Protein AF-A0A9X2S3R5-F1 (afdb_monomer)

Foldseek 3Di:
DLVVVLVVLLVVQQVVQVVVVDVPSSVPPPVVVSVVVSLVVVCVPDDDDPVVSVVVVVVVCPDPVNVVLVVLLVCLQVVLVVCVVVCVLLVVLVVCVVVDPPVCVLVVLVVVLVVCCVVVVDLSSSCSNSVSSVVSSCVNNVPDPDPSVVVSVVVSVVD

pLDDT: mean 71.12, std 12.24, range [31.97, 88.25]

Mean predicted aligned error: 11.75 Å

Sequence (159 aa):
MSFLIFVLVYLISGIILQTKGIEMAFYQFPAPIAASIGIVFAFILTKGSLDEKFNVFIKGCGDDNIIIMCIIYLLTRVFSAVSSAMGGVESTVKLGLTLIPVKFITAGIFIMAAFISVSTGTSVGTIVAIGSIAVQLVEKAGLNLSFSLLRSFRGLSVL

Radius of gyration: 20.24 Å; Cα contacts (8 Å, |Δi|>4): 80; chains: 1; bounding box: 44×41×52 Å

Structure (mmCIF, N/CA/C/O backbone):
data_AF-A0A9X2S3R5-F1
#
_entry.id   AF-A0A9X2S3R5-F1
#
loop_
_atom_site.group_PDB
_atom_site.id
_atom_site.type_symbol
_atom_site.label_atom_id
_atom_site.label_alt_id
_atom_site.label_comp_id
_atom_site.label_asym_id
_atom_site.label_entity_id
_atom_site.label_seq_id
_atom_site.pdbx_PDB_ins_code
_atom_site.Cartn_x
_atom_site.Cartn_y
_atom_site.Cartn_z
_atom_site.occupancy
_atom_site.B_iso_or_equiv
_atom_site.auth_seq_id
_atom_site.auth_comp_id
_atom_site.auth_asym_id
_atom_site.auth_atom_id
_atom_site.pdbx_PDB_model_num
ATOM 1 N N . MET A 1 1 ? -7.630 -2.030 26.022 1.00 54.09 1 MET A N 1
ATOM 2 C CA . MET A 1 1 ? -8.372 -3.306 25.891 1.00 54.09 1 MET A CA 1
ATOM 3 C C . MET A 1 1 ? -8.369 -3.816 24.449 1.00 54.09 1 MET A C 1
ATOM 5 O O . MET A 1 1 ? -7.910 -4.922 24.228 1.00 54.09 1 MET A O 1
ATOM 9 N N . SER A 1 2 ? -8.791 -3.019 23.461 1.00 54.88 2 SER A N 1
ATOM 10 C CA . SER A 1 2 ? -9.006 -3.444 22.060 1.00 54.88 2 SER A CA 1
ATOM 11 C C . SER A 1 2 ? -7.775 -4.033 21.352 1.00 54.88 2 SER A C 1
ATOM 13 O O . SER A 1 2 ? -7.908 -5.008 20.620 1.00 54.88 2 SER A O 1
ATOM 15 N N . PHE A 1 3 ? -6.570 -3.517 21.630 1.00 61.28 3 PHE A N 1
ATOM 16 C CA . PHE A 1 3 ? -5.313 -4.080 21.110 1.00 61.28 3 PHE A CA 1
ATOM 17 C C . PHE A 1 3 ? -5.063 -5.516 21.598 1.00 61.28 3 PHE A C 1
ATOM 19 O O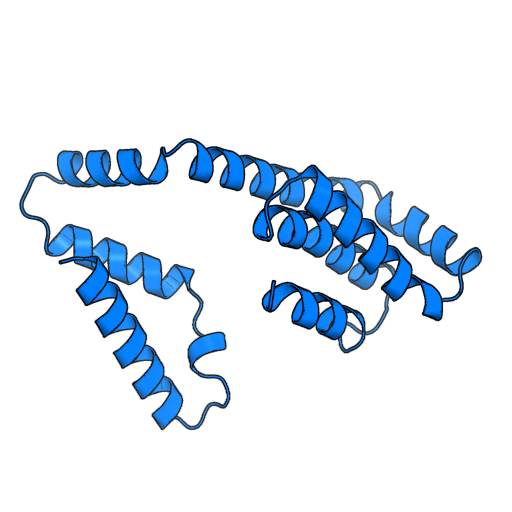 . PHE A 1 3 ? -4.602 -6.364 20.847 1.00 61.28 3 PHE A O 1
ATOM 26 N N . LEU A 1 4 ? -5.439 -5.816 22.842 1.00 66.75 4 LEU A N 1
ATOM 27 C CA . LEU A 1 4 ? -5.271 -7.137 23.445 1.00 66.75 4 LEU A CA 1
ATOM 28 C C . LEU A 1 4 ? -6.234 -8.155 22.814 1.00 66.75 4 LEU A C 1
ATOM 30 O O . LEU A 1 4 ? -5.827 -9.279 22.549 1.0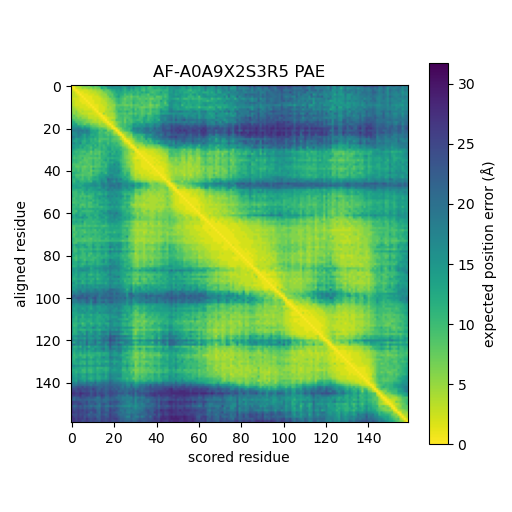0 66.75 4 LEU A O 1
ATOM 34 N N . ILE A 1 5 ? -7.469 -7.739 22.490 1.00 65.06 5 ILE A N 1
ATOM 35 C CA . ILE A 1 5 ? -8.429 -8.555 21.725 1.00 65.06 5 ILE A CA 1
ATOM 36 C C . ILE A 1 5 ? -7.912 -8.804 20.302 1.00 65.06 5 ILE A C 1
ATOM 38 O O . ILE A 1 5 ? -7.982 -9.934 19.830 1.00 65.06 5 ILE A O 1
ATOM 42 N N . PHE A 1 6 ? -7.365 -7.783 19.633 1.00 66.25 6 PHE A N 1
ATOM 43 C CA . PHE A 1 6 ? -6.757 -7.945 18.310 1.00 66.25 6 PHE A CA 1
ATOM 44 C C . PHE A 1 6 ? -5.624 -8.977 18.339 1.00 66.25 6 PHE A C 1
ATOM 46 O O . PHE A 1 6 ? -5.632 -9.913 17.543 1.00 66.25 6 PHE A O 1
ATOM 53 N N . VAL A 1 7 ? -4.703 -8.862 19.301 1.00 70.00 7 VAL A N 1
ATOM 54 C CA . VAL A 1 7 ? -3.594 -9.811 19.471 1.00 70.00 7 VAL A CA 1
ATOM 55 C C . VAL A 1 7 ? -4.111 -11.219 19.775 1.00 70.00 7 VAL A C 1
ATOM 57 O O . VAL A 1 7 ? -3.641 -12.169 19.161 1.00 70.00 7 VAL A O 1
ATOM 60 N N . LEU A 1 8 ? -5.104 -11.374 20.657 1.00 71.50 8 LEU A N 1
ATOM 61 C CA . LEU A 1 8 ? -5.679 -12.682 20.997 1.00 71.50 8 LEU A CA 1
ATOM 62 C C . LEU A 1 8 ? -6.373 -13.341 19.802 1.00 71.50 8 LEU A C 1
ATOM 64 O O . LEU A 1 8 ? -6.121 -14.508 19.529 1.00 71.50 8 LEU A O 1
ATOM 68 N N . VAL A 1 9 ? -7.204 -12.606 19.062 1.00 69.62 9 VAL A N 1
ATOM 69 C CA . VAL A 1 9 ? -7.887 -13.126 17.865 1.00 69.62 9 VAL A CA 1
ATOM 70 C C . VAL A 1 9 ? -6.876 -13.475 16.774 1.00 69.62 9 VAL A C 1
ATOM 72 O O . VAL A 1 9 ? -6.987 -14.532 16.158 1.00 69.62 9 VAL A O 1
ATOM 75 N N . TYR A 1 10 ? -5.863 -12.632 16.565 1.00 68.88 10 TYR A N 1
ATOM 76 C CA . TYR A 1 10 ? -4.803 -12.879 15.590 1.00 68.88 10 TYR A CA 1
ATOM 77 C C . TYR A 1 10 ? -3.974 -14.122 15.949 1.00 68.88 10 TYR A C 1
ATOM 79 O O . TYR A 1 10 ? -3.723 -14.972 15.097 1.00 68.88 10 TYR A O 1
ATOM 87 N N . LEU A 1 11 ? -3.609 -14.269 17.224 1.00 71.88 11 LEU A N 1
ATOM 88 C CA . LEU A 1 11 ? -2.803 -15.379 17.730 1.00 71.88 11 LEU A CA 1
ATOM 89 C C . LEU A 1 11 ? -3.600 -16.693 17.745 1.00 71.88 11 LEU A C 1
ATOM 91 O O . LEU A 1 11 ? -3.088 -17.714 17.296 1.00 71.88 11 LEU A O 1
ATOM 95 N N . ILE A 1 12 ? -4.872 -16.667 18.160 1.00 72.69 12 ILE A N 1
ATOM 96 C CA . ILE A 1 12 ? -5.769 -17.833 18.100 1.00 72.69 12 ILE A CA 1
ATOM 97 C C . ILE A 1 12 ? -6.006 -18.260 16.644 1.00 72.69 12 ILE A C 1
ATOM 99 O O . ILE A 1 12 ? -5.901 -19.445 16.336 1.00 72.69 12 ILE A O 1
ATOM 103 N N . SER A 1 13 ? -6.280 -17.313 15.739 1.00 66.50 13 SER A N 1
ATOM 104 C CA . SER A 1 13 ? -6.472 -17.599 14.310 1.00 66.50 13 SER A CA 1
ATOM 105 C C . SER A 1 13 ? -5.223 -18.243 13.696 1.00 66.50 13 SER A C 1
ATOM 107 O O . SER A 1 13 ? -5.315 -19.275 13.031 1.00 66.50 13 SER A O 1
ATOM 109 N N . GLY A 1 14 ? -4.036 -17.705 13.995 1.00 64.38 14 GLY A N 1
ATOM 110 C CA . GLY A 1 14 ? -2.776 -18.259 13.507 1.00 64.38 14 GLY A CA 1
ATOM 111 C C . GLY A 1 14 ? -2.440 -19.641 14.075 1.00 64.38 14 GLY A C 1
ATOM 112 O O . GLY A 1 14 ? -1.999 -20.504 13.318 1.00 64.38 14 GLY A O 1
ATOM 113 N N . ILE A 1 15 ? -2.730 -19.904 15.357 1.00 70.12 15 ILE A N 1
ATOM 114 C CA . ILE A 1 15 ? -2.584 -21.247 15.945 1.00 70.12 15 ILE A CA 1
ATOM 115 C C . ILE A 1 15 ? -3.526 -22.242 15.254 1.00 70.12 15 ILE A C 1
ATOM 117 O O . ILE A 1 15 ? -3.087 -23.323 14.877 1.00 70.12 15 ILE A O 1
ATOM 121 N N . ILE A 1 16 ? -4.793 -21.885 15.016 1.00 65.75 16 ILE A N 1
ATOM 122 C CA . ILE A 1 16 ? -5.766 -22.774 14.355 1.00 65.75 16 ILE A CA 1
ATOM 123 C C . ILE A 1 16 ? -5.341 -23.110 12.916 1.00 65.75 16 ILE A C 1
ATOM 125 O O . ILE A 1 16 ? -5.465 -24.263 12.496 1.00 65.75 16 ILE A O 1
ATOM 129 N N . LEU A 1 17 ? -4.828 -22.134 12.156 1.00 61.16 17 LEU A N 1
ATOM 130 C CA . LEU A 1 17 ? -4.320 -22.376 10.800 1.00 61.16 17 LEU A CA 1
ATOM 131 C C . LEU A 1 17 ? -3.024 -23.205 10.804 1.00 61.16 17 LEU A C 1
ATOM 133 O O . LEU A 1 17 ? -2.823 -24.009 9.893 1.00 61.16 17 LEU A O 1
ATOM 137 N N . GLN A 1 18 ? -2.181 -23.066 11.831 1.00 61.16 18 GLN A N 1
ATOM 138 C CA . GLN A 1 18 ? -0.967 -23.869 11.984 1.00 61.16 18 GLN A CA 1
ATOM 139 C C . GLN A 1 18 ? -1.282 -25.335 12.320 1.00 61.16 18 GLN A C 1
ATOM 141 O O . GLN A 1 18 ? -0.658 -26.238 11.763 1.00 61.16 18 GLN A O 1
ATOM 146 N N . THR A 1 19 ? -2.313 -25.597 13.129 1.00 61.47 19 THR A N 1
ATOM 147 C CA . THR A 1 19 ? -2.789 -26.962 13.431 1.00 61.47 19 THR A CA 1
ATOM 148 C C . THR A 1 19 ? -3.410 -27.658 12.211 1.00 61.47 19 THR A C 1
ATOM 150 O O . THR A 1 19 ? -3.456 -28.884 12.160 1.00 61.47 19 THR A O 1
ATOM 153 N N . LYS A 1 20 ? -3.846 -26.904 11.191 1.00 57.78 20 LYS A N 1
ATOM 154 C CA . LYS A 1 20 ? -4.327 -27.446 9.905 1.00 57.78 20 LYS A CA 1
ATOM 155 C C . LYS A 1 20 ? -3.209 -27.799 8.908 1.00 57.78 20 LYS A C 1
ATOM 157 O O . LYS A 1 20 ? -3.516 -28.186 7.785 1.00 57.78 20 LYS A O 1
ATOM 162 N N . GLY A 1 21 ? -1.937 -27.707 9.308 1.00 53.03 21 GLY A N 1
ATOM 163 C CA . GLY A 1 21 ? -0.801 -28.193 8.516 1.00 53.03 21 GLY A CA 1
ATOM 164 C C . GLY A 1 21 ? -0.385 -27.284 7.355 1.00 53.03 21 GLY A C 1
ATOM 165 O O . GLY A 1 21 ? 0.263 -27.747 6.422 1.00 53.03 21 GLY A O 1
ATOM 166 N N . ILE A 1 22 ? -0.755 -26.001 7.389 1.00 49.12 22 ILE A N 1
ATOM 167 C CA . ILE A 1 22 ? -0.414 -25.035 6.338 1.00 49.12 22 ILE A CA 1
ATOM 168 C C . ILE A 1 22 ? 0.919 -24.361 6.700 1.00 49.12 22 ILE A C 1
ATOM 170 O O . ILE A 1 22 ? 0.993 -23.606 7.674 1.00 49.12 22 ILE A O 1
ATOM 174 N N . GLU A 1 23 ? 1.977 -24.603 5.921 1.00 43.16 23 GLU A N 1
ATOM 175 C CA . GLU A 1 23 ? 3.226 -23.841 6.045 1.00 43.16 23 GLU A CA 1
ATOM 176 C C . GLU A 1 23 ? 2.955 -22.348 5.753 1.00 43.16 23 GLU A C 1
ATOM 178 O O . GLU A 1 23 ? 2.312 -21.998 4.764 1.00 43.16 23 GLU A O 1
ATOM 183 N N . MET A 1 24 ? 3.423 -21.455 6.636 1.00 48.62 24 MET A N 1
ATOM 184 C CA . MET A 1 24 ? 3.171 -19.998 6.609 1.00 48.62 24 MET A CA 1
ATOM 185 C C . MET A 1 24 ? 1.714 -19.550 6.882 1.00 48.62 24 MET A C 1
ATOM 187 O O . MET A 1 24 ? 1.249 -18.549 6.335 1.00 48.62 24 MET A O 1
ATOM 191 N N . ALA A 1 25 ? 1.013 -20.233 7.794 1.00 49.53 25 ALA A N 1
ATOM 192 C CA . ALA A 1 25 ? -0.343 -19.917 8.278 1.00 49.53 25 ALA A CA 1
ATOM 193 C C . ALA A 1 25 ? -0.617 -18.427 8.603 1.00 49.53 25 ALA A C 1
ATOM 195 O O . ALA A 1 25 ? -1.680 -17.905 8.270 1.00 49.53 25 ALA A O 1
ATOM 196 N N . PHE A 1 26 ? 0.343 -17.722 9.209 1.00 48.62 26 PHE A N 1
ATOM 197 C CA . PHE A 1 26 ? 0.213 -16.296 9.540 1.00 48.62 26 PHE A CA 1
ATOM 198 C C . PHE A 1 26 ? 0.342 -15.360 8.327 1.00 48.62 26 PHE A C 1
ATOM 200 O O . PHE A 1 26 ? -0.162 -14.244 8.369 1.00 48.62 26 PHE A O 1
ATOM 207 N N . TYR A 1 27 ? 1.000 -15.799 7.249 1.00 50.50 27 TYR A N 1
ATOM 208 C CA . TYR A 1 27 ? 1.285 -14.968 6.071 1.00 50.50 27 TYR A CA 1
ATOM 209 C C . TYR A 1 27 ? 0.164 -15.018 5.025 1.00 50.50 27 TYR A C 1
ATOM 211 O O . TYR A 1 27 ? 0.014 -14.098 4.226 1.00 50.50 27 TYR A O 1
ATOM 219 N N . GLN A 1 28 ? -0.640 -16.085 5.037 1.00 51.09 28 GLN A N 1
ATOM 220 C CA . GLN A 1 28 ? -1.824 -16.201 4.184 1.00 51.09 28 GLN A CA 1
ATOM 221 C C . GLN A 1 28 ? -3.065 -15.545 4.776 1.00 51.09 28 GLN A C 1
ATOM 223 O O . GLN A 1 28 ? -4.032 -15.335 4.048 1.00 51.09 28 GLN A O 1
ATOM 228 N N . PHE A 1 29 ? -3.069 -15.226 6.072 1.00 58.91 29 PHE A N 1
ATOM 229 C CA . PHE A 1 29 ? -4.210 -14.558 6.675 1.00 58.91 29 PHE A CA 1
ATOM 230 C C . PHE A 1 29 ? -4.187 -13.073 6.297 1.00 58.91 29 PHE A C 1
ATOM 232 O O . PHE A 1 29 ? -3.295 -12.347 6.743 1.00 58.91 29 PHE A O 1
ATOM 239 N N . PRO A 1 30 ? -5.139 -12.581 5.485 1.00 59.88 30 PRO A N 1
ATOM 240 C CA . PRO A 1 30 ? -5.126 -11.190 5.073 1.00 59.88 30 PRO A CA 1
ATOM 241 C C . PRO A 1 30 ? -5.324 -10.307 6.306 1.00 59.88 30 PRO A C 1
ATOM 243 O O . PRO A 1 30 ? -6.391 -10.312 6.923 1.00 59.88 30 PRO A O 1
ATOM 246 N N . ALA A 1 31 ? -4.307 -9.513 6.646 1.00 67.38 31 ALA A N 1
ATOM 247 C CA . ALA A 1 31 ? -4.355 -8.565 7.760 1.00 67.38 31 ALA A CA 1
ATOM 248 C C . ALA A 1 31 ? -5.616 -7.663 7.769 1.00 67.38 31 ALA A C 1
ATOM 250 O O . ALA A 1 31 ? -6.142 -7.417 8.857 1.00 67.38 31 ALA A O 1
ATOM 251 N N . PRO A 1 32 ? -6.188 -7.240 6.616 1.00 72.81 32 PRO A N 1
ATOM 252 C CA . PRO A 1 32 ? -7.452 -6.500 6.595 1.00 72.81 32 PRO A CA 1
ATOM 253 C C . PRO A 1 32 ? -8.646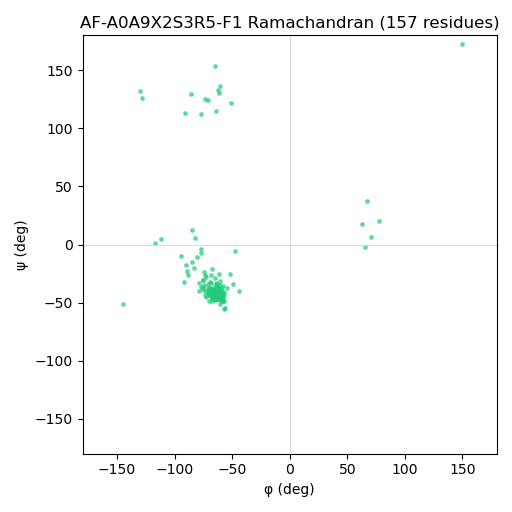 -7.259 7.195 1.00 72.81 32 PRO A C 1
ATOM 255 O O . PRO A 1 32 ? -9.526 -6.639 7.784 1.00 72.81 32 PRO A O 1
ATOM 258 N N . ILE A 1 33 ? -8.678 -8.592 7.081 1.00 72.75 33 ILE A N 1
ATOM 259 C CA . ILE A 1 33 ? -9.749 -9.441 7.632 1.00 72.75 33 ILE A CA 1
ATOM 260 C C . ILE A 1 33 ? -9.598 -9.563 9.153 1.00 72.75 33 ILE A C 1
ATOM 262 O O . ILE A 1 33 ? -10.581 -9.511 9.888 1.00 72.75 33 ILE A O 1
ATOM 266 N N . ALA A 1 34 ? -8.360 -9.660 9.644 1.00 68.69 34 ALA A N 1
ATOM 267 C CA . ALA A 1 34 ? -8.078 -9.591 11.078 1.00 68.69 34 ALA A CA 1
ATOM 268 C C . ALA A 1 34 ? -8.528 -8.246 11.668 1.00 68.69 34 ALA A C 1
ATOM 270 O O . ALA A 1 34 ? -9.175 -8.187 12.715 1.00 68.69 34 ALA A O 1
ATOM 271 N N . ALA A 1 35 ? -8.189 -7.160 10.968 1.00 71.75 35 ALA A N 1
ATOM 272 C CA . ALA A 1 35 ? -8.506 -5.803 11.377 1.00 71.75 35 ALA A CA 1
ATOM 273 C C . ALA A 1 35 ? -10.018 -5.541 11.382 1.00 71.75 35 ALA A C 1
ATOM 275 O O . ALA A 1 35 ? -10.518 -4.961 12.342 1.00 71.75 35 ALA A O 1
ATOM 276 N N . SER A 1 36 ? -10.765 -6.007 10.375 1.00 74.56 36 SER A N 1
ATOM 277 C CA . SER A 1 36 ? -12.220 -5.814 10.316 1.00 74.56 36 SER A CA 1
ATOM 278 C C . SER A 1 36 ? -12.945 -6.508 11.472 1.00 74.56 36 SER A C 1
ATOM 280 O O . SER A 1 36 ? -13.784 -5.889 12.124 1.00 74.56 36 SER A O 1
ATOM 282 N N . ILE A 1 37 ? -12.562 -7.743 11.810 1.00 73.56 37 ILE A N 1
ATOM 283 C CA . ILE A 1 37 ? -13.094 -8.458 12.981 1.00 73.56 37 ILE A CA 1
ATOM 284 C C . ILE A 1 37 ? -12.721 -7.717 14.273 1.00 73.56 37 ILE A C 1
ATOM 286 O O . ILE A 1 37 ? -13.571 -7.526 15.143 1.00 73.56 37 ILE A O 1
ATOM 290 N N . GLY A 1 38 ? -11.47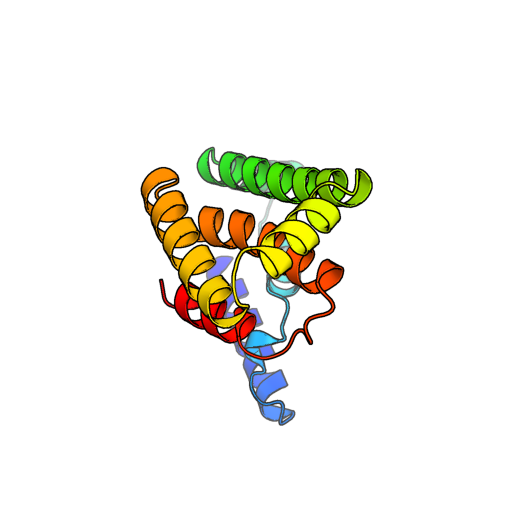8 -7.239 14.383 1.00 72.12 38 GLY A N 1
ATOM 291 C CA . GLY A 1 38 ? -11.021 -6.434 15.518 1.00 72.12 38 GLY A CA 1
ATOM 292 C C . GLY A 1 38 ? -11.826 -5.145 15.709 1.00 72.12 38 GLY A C 1
ATOM 293 O O . GLY A 1 38 ? -12.183 -4.815 16.839 1.00 72.12 38 GLY A O 1
ATOM 294 N N . ILE A 1 39 ? -12.172 -4.450 14.621 1.00 76.25 39 ILE A N 1
ATOM 295 C CA . ILE A 1 39 ? -13.008 -3.240 14.646 1.00 76.25 39 ILE A CA 1
ATOM 296 C C . ILE A 1 39 ? -14.430 -3.584 15.098 1.00 76.25 39 ILE A C 1
ATOM 298 O O . ILE A 1 39 ? -14.948 -2.929 15.999 1.00 76.25 39 ILE A O 1
ATOM 302 N N . VAL A 1 40 ? -15.042 -4.642 14.556 1.00 78.69 40 VAL A N 1
ATOM 303 C CA . VAL A 1 40 ? -16.387 -5.086 14.972 1.00 78.69 40 VAL A CA 1
ATOM 304 C C . VAL A 1 40 ? -16.414 -5.402 16.470 1.00 78.69 40 VAL A C 1
ATOM 306 O O . VAL A 1 40 ? -17.280 -4.913 17.195 1.00 78.69 40 VAL A O 1
ATOM 309 N N . PHE A 1 41 ? -15.421 -6.141 16.971 1.00 72.81 41 PHE A N 1
ATOM 310 C CA . PHE A 1 41 ? -15.300 -6.424 18.401 1.00 72.81 41 PHE A CA 1
ATOM 311 C C . PHE A 1 41 ? -15.029 -5.169 19.238 1.00 72.81 41 PHE A C 1
ATOM 313 O O . PHE A 1 41 ? -15.604 -5.029 20.317 1.00 72.81 41 PHE A O 1
ATOM 320 N N . ALA A 1 42 ? -14.208 -4.231 18.758 1.00 71.50 42 ALA A N 1
ATOM 321 C CA . ALA A 1 42 ? -13.971 -2.960 19.440 1.00 71.50 42 ALA A CA 1
ATOM 322 C C . ALA A 1 42 ? -15.263 -2.132 19.559 1.00 71.50 42 ALA A C 1
ATOM 324 O O . ALA A 1 42 ? -15.518 -1.544 20.611 1.00 71.50 42 ALA A O 1
ATOM 325 N N . PHE A 1 43 ? -16.111 -2.141 18.528 1.00 73.12 43 PHE A N 1
ATOM 326 C CA . PHE A 1 43 ? -17.419 -1.487 18.547 1.00 73.12 43 PHE A CA 1
ATOM 327 C C . PHE A 1 43 ? -18.405 -2.177 19.499 1.00 73.12 43 PHE A C 1
ATOM 329 O O . PHE A 1 43 ? -19.202 -1.484 20.127 1.00 73.12 43 PHE A O 1
ATOM 336 N N . ILE A 1 44 ? -18.344 -3.502 19.663 1.00 72.06 44 ILE A N 1
ATOM 337 C CA . ILE A 1 44 ? -19.193 -4.249 20.610 1.00 72.06 44 ILE A CA 1
ATOM 338 C C . ILE A 1 44 ? -18.750 -4.025 22.066 1.00 72.06 44 ILE A C 1
ATOM 340 O O . ILE A 1 44 ? -19.592 -3.818 22.937 1.00 72.06 44 ILE A O 1
ATOM 344 N N . LEU A 1 45 ? -17.441 -4.045 22.340 1.00 68.31 45 LEU A N 1
ATOM 345 C CA . LEU A 1 45 ? -16.897 -3.929 23.701 1.00 68.31 45 LEU A CA 1
ATOM 346 C C . LEU A 1 45 ? -16.955 -2.495 24.253 1.00 68.31 45 LEU A C 1
ATOM 348 O O . LEU A 1 45 ? -17.056 -2.294 25.464 1.00 68.31 45 LEU A O 1
ATOM 352 N N . THR A 1 46 ? -16.859 -1.493 23.376 1.00 66.88 46 THR A N 1
ATOM 353 C CA . THR A 1 46 ? -16.942 -0.081 23.765 1.00 66.88 46 THR A CA 1
ATOM 354 C C . THR A 1 46 ? -18.385 0.240 24.161 1.00 66.88 46 THR A C 1
ATOM 356 O O . THR A 1 46 ? -19.313 0.016 23.387 1.00 66.88 46 THR A O 1
ATOM 359 N N . LYS A 1 47 ? -18.610 0.760 25.370 1.00 59.12 47 LYS A N 1
ATOM 360 C CA . LYS A 1 47 ? -19.928 1.241 25.817 1.00 59.12 47 LYS A CA 1
ATOM 361 C C . LYS A 1 47 ? -20.109 2.693 25.361 1.00 59.12 47 LYS A C 1
ATOM 363 O O . LYS A 1 47 ? -19.211 3.493 25.583 1.00 59.12 47 LYS A O 1
ATOM 368 N N . GLY A 1 48 ? -21.228 3.012 24.708 1.00 67.38 48 GLY A N 1
ATOM 369 C CA . GLY A 1 48 ? -21.521 4.348 24.160 1.00 67.38 48 GLY A CA 1
ATOM 370 C C . GLY A 1 48 ? -22.413 4.297 22.913 1.00 67.38 48 GLY A C 1
ATOM 371 O O . GLY A 1 48 ? -22.681 3.203 22.399 1.00 67.38 48 GLY A O 1
ATOM 372 N N . SER A 1 49 ? -22.861 5.463 22.428 1.00 78.44 49 SER A N 1
ATOM 373 C CA . SER A 1 49 ? -23.613 5.579 21.164 1.00 78.44 49 SER A CA 1
ATOM 374 C C . SER A 1 49 ? -22.743 5.179 19.964 1.00 78.44 49 SER A C 1
ATOM 376 O O . SER A 1 49 ? -21.514 5.283 20.013 1.00 78.44 49 SER A O 1
ATOM 378 N N . LEU A 1 50 ? -23.365 4.723 18.872 1.00 75.69 50 LEU A N 1
ATOM 379 C CA . LEU A 1 50 ? -22.653 4.375 17.637 1.00 75.69 50 LEU A CA 1
ATOM 380 C C . LEU A 1 50 ? -21.888 5.572 17.064 1.00 75.69 50 LEU A C 1
ATOM 382 O O . LEU A 1 50 ? -20.753 5.395 16.627 1.00 75.69 50 LEU A O 1
ATOM 386 N N . ASP A 1 51 ? -22.460 6.774 17.140 1.00 80.38 51 ASP A N 1
ATOM 387 C CA . ASP A 1 51 ? -21.839 8.006 16.642 1.00 80.38 51 ASP A CA 1
ATOM 388 C C . ASP A 1 51 ? -20.528 8.329 17.364 1.00 80.38 51 ASP A C 1
ATOM 390 O O . ASP A 1 51 ? -19.547 8.741 16.752 1.00 80.38 51 ASP A O 1
ATOM 394 N N . GLU A 1 52 ? -20.480 8.082 18.671 1.00 79.44 52 GLU A N 1
ATOM 395 C CA . GLU A 1 52 ? -19.315 8.362 19.508 1.00 79.44 52 GLU A CA 1
ATOM 396 C C . GLU A 1 52 ? -18.170 7.384 19.204 1.00 79.44 52 GLU A C 1
ATOM 398 O O . GLU A 1 52 ? -17.013 7.783 19.064 1.00 79.44 52 GLU A O 1
ATOM 403 N N . LYS A 1 53 ? -18.507 6.107 18.980 1.00 78.81 53 LYS A N 1
ATOM 404 C CA . LYS A 1 53 ? -17.562 5.077 18.516 1.00 78.81 53 LYS A CA 1
ATOM 405 C C . LYS A 1 53 ? -17.019 5.399 17.127 1.00 78.81 53 LYS A C 1
ATOM 407 O O . LYS A 1 53 ? -15.819 5.265 16.893 1.00 78.81 53 LYS A O 1
ATOM 412 N N . PHE A 1 54 ? -17.892 5.847 16.223 1.00 80.81 54 PHE A N 1
ATOM 413 C CA . PHE A 1 54 ? -17.506 6.256 14.877 1.00 80.81 54 PHE A CA 1
ATOM 414 C C . PHE A 1 54 ? -16.590 7.477 14.909 1.00 80.81 54 PHE A C 1
ATOM 416 O O . PHE A 1 54 ? -15.575 7.484 14.224 1.00 80.81 54 PHE A O 1
ATOM 423 N N . ASN A 1 55 ? -16.888 8.472 15.745 1.00 82.44 55 ASN A N 1
ATOM 424 C CA . ASN A 1 55 ? -16.069 9.674 15.863 1.00 82.44 55 ASN A CA 1
ATOM 425 C C . ASN A 1 55 ? -14.663 9.351 16.398 1.00 82.44 55 ASN A C 1
ATOM 427 O O . ASN A 1 55 ? -13.671 9.813 15.843 1.00 82.44 55 ASN A O 1
ATOM 431 N N . VAL A 1 56 ? -14.544 8.477 17.405 1.00 81.25 56 VAL A N 1
ATOM 432 C CA . VAL A 1 56 ? -13.234 8.005 17.898 1.00 81.25 56 VAL A CA 1
ATOM 433 C C . VAL A 1 56 ? -12.471 7.227 16.821 1.00 81.25 56 VAL A C 1
ATOM 435 O O . VAL A 1 56 ? -11.266 7.422 16.662 1.00 81.25 56 VAL A O 1
ATOM 438 N N . PHE A 1 57 ? -13.156 6.379 16.049 1.00 80.88 57 PHE A N 1
ATOM 439 C CA . PHE A 1 57 ? -12.543 5.636 14.948 1.00 80.88 57 PHE A CA 1
ATOM 440 C C . PHE A 1 57 ? -12.055 6.559 13.823 1.00 80.88 57 PHE A C 1
ATOM 442 O O . PHE A 1 57 ? -10.907 6.453 13.395 1.00 80.88 57 PHE A O 1
ATOM 449 N N . ILE A 1 58 ? -12.893 7.501 13.384 1.00 83.62 58 ILE A N 1
ATOM 450 C CA . ILE A 1 58 ? -12.557 8.499 12.362 1.00 83.62 58 ILE A CA 1
ATOM 451 C C . ILE A 1 58 ? -11.415 9.389 12.844 1.00 83.62 58 ILE A C 1
ATOM 453 O O . ILE A 1 58 ? -10.503 9.656 12.075 1.00 83.62 58 ILE A O 1
ATOM 457 N N . LYS A 1 59 ? -11.403 9.787 14.118 1.00 83.38 59 LYS A N 1
ATOM 458 C CA . LYS A 1 59 ? -10.310 10.572 14.700 1.00 83.38 59 LYS A CA 1
ATOM 459 C C . LYS A 1 59 ? -8.981 9.808 14.717 1.00 83.38 59 LYS A C 1
ATOM 461 O O . LYS A 1 59 ? -7.941 10.424 14.543 1.00 83.38 59 LYS A O 1
ATOM 466 N N . GLY A 1 60 ? -9.010 8.483 14.886 1.00 78.62 60 GLY A N 1
ATOM 467 C CA . GLY A 1 60 ? -7.824 7.629 14.750 1.00 78.62 60 GLY A CA 1
ATOM 468 C C . GLY A 1 60 ? -7.392 7.395 13.296 1.00 78.62 60 GLY A C 1
ATOM 469 O O . GLY A 1 60 ? -6.202 7.345 13.011 1.00 78.62 60 GLY A O 1
ATOM 470 N N . CYS A 1 61 ? -8.344 7.274 12.366 1.00 78.88 61 CYS A N 1
ATOM 471 C CA . CYS A 1 61 ? -8.066 7.154 10.929 1.00 78.88 61 CYS A CA 1
ATOM 472 C C . CYS A 1 61 ? -7.615 8.483 10.301 1.00 78.88 61 CYS A C 1
ATOM 474 O O . CYS A 1 61 ? -6.939 8.49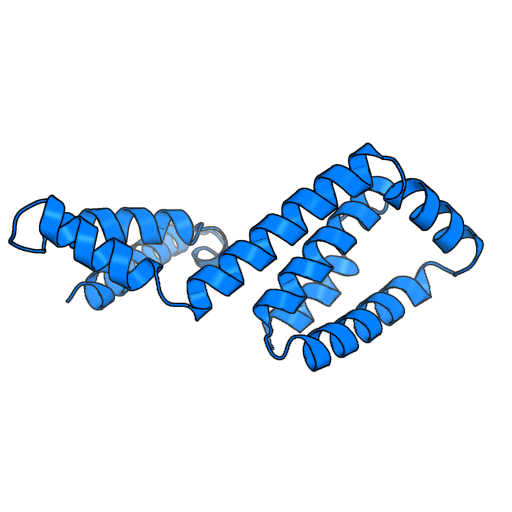0 9.275 1.00 78.88 61 CYS A O 1
ATOM 476 N N . GLY A 1 62 ? -8.026 9.595 10.906 1.00 80.75 62 GLY A N 1
ATOM 477 C CA . GLY A 1 62 ? -7.771 10.953 10.454 1.00 80.75 62 GLY A CA 1
ATOM 478 C C . GLY A 1 62 ? -6.427 11.525 10.896 1.00 80.75 62 GLY A C 1
ATOM 479 O O . GLY A 1 62 ? -6.239 12.730 10.787 1.00 80.75 62 GLY A O 1
ATOM 480 N N . ASP A 1 63 ? -5.519 10.696 11.417 1.00 87.50 63 ASP A N 1
ATOM 481 C CA . ASP A 1 63 ? -4.143 11.112 11.681 1.00 87.50 63 ASP A CA 1
ATOM 482 C C . ASP A 1 63 ? -3.455 11.503 10.368 1.00 87.50 63 ASP A C 1
ATOM 484 O O . ASP A 1 63 ? -3.530 10.769 9.375 1.00 87.50 63 ASP A O 1
ATOM 488 N N . ASP A 1 64 ? -2.771 12.647 10.365 1.00 84.00 64 ASP A N 1
ATOM 489 C CA . ASP A 1 64 ? -2.154 13.210 9.165 1.00 84.00 64 ASP A CA 1
ATOM 490 C C . ASP A 1 64 ? -1.207 12.212 8.478 1.00 84.00 64 ASP A C 1
ATOM 492 O O . ASP A 1 64 ? -1.205 12.106 7.250 1.00 84.00 64 ASP A O 1
ATOM 496 N N . ASN A 1 65 ? -0.464 11.397 9.237 1.00 82.12 65 ASN A N 1
ATOM 497 C CA . ASN A 1 65 ? 0.447 10.405 8.658 1.00 82.12 65 ASN A CA 1
ATOM 498 C C . ASN A 1 65 ? -0.309 9.290 7.930 1.00 82.12 65 ASN A C 1
ATOM 500 O O . ASN A 1 65 ? 0.113 8.839 6.861 1.00 82.12 65 ASN A O 1
ATOM 504 N N . ILE A 1 66 ? -1.438 8.851 8.489 1.00 84.31 66 ILE A N 1
ATOM 505 C CA . ILE A 1 66 ? -2.274 7.804 7.896 1.00 84.31 66 ILE A CA 1
ATOM 506 C C . ILE A 1 66 ? -2.955 8.329 6.632 1.00 84.31 66 ILE A C 1
ATOM 508 O O . ILE A 1 66 ? -2.947 7.646 5.606 1.00 84.31 66 ILE A O 1
ATOM 512 N N . ILE A 1 67 ? -3.488 9.555 6.672 1.00 88.25 67 ILE A N 1
ATOM 513 C CA . ILE A 1 67 ? -4.105 10.195 5.505 1.00 88.25 67 ILE A CA 1
ATOM 514 C C . ILE A 1 67 ? -3.079 10.359 4.379 1.00 88.25 67 ILE A C 1
ATOM 516 O O . ILE A 1 67 ? -3.362 9.973 3.243 1.00 88.25 67 ILE A O 1
ATOM 520 N N . ILE A 1 68 ? -1.881 10.876 4.672 1.00 85.50 68 ILE A N 1
ATOM 521 C CA . ILE A 1 68 ? -0.815 11.053 3.673 1.00 85.50 68 ILE A CA 1
ATOM 522 C C . ILE A 1 68 ? -0.433 9.705 3.049 1.00 85.50 68 ILE A C 1
ATOM 524 O O . ILE A 1 68 ? -0.343 9.597 1.823 1.00 85.50 68 ILE A O 1
ATOM 528 N N . MET A 1 69 ? -0.281 8.654 3.861 1.00 81.81 69 MET A N 1
ATOM 529 C CA . MET A 1 69 ? 0.033 7.314 3.361 1.00 81.81 69 MET A CA 1
ATOM 530 C C . MET A 1 69 ? -1.083 6.768 2.455 1.00 81.81 69 MET A C 1
ATOM 532 O O . MET A 1 69 ? -0.795 6.220 1.389 1.00 81.81 69 MET A O 1
ATOM 536 N N . CYS A 1 70 ? -2.351 6.969 2.826 1.00 83.44 70 CYS A N 1
ATOM 537 C CA . CYS A 1 70 ? -3.509 6.601 2.009 1.00 83.44 70 CYS A CA 1
ATOM 538 C C . CYS A 1 70 ? -3.539 7.350 0.672 1.00 83.44 70 CYS A C 1
ATOM 540 O O . CYS A 1 70 ? -3.751 6.725 -0.367 1.00 83.44 70 CYS A O 1
ATOM 542 N N . ILE A 1 71 ? -3.302 8.664 0.678 1.00 87.19 71 ILE A N 1
ATOM 543 C CA . ILE A 1 71 ? -3.268 9.487 -0.537 1.00 87.19 71 ILE A CA 1
ATOM 544 C C . ILE A 1 71 ? -2.173 8.983 -1.478 1.00 87.19 71 ILE A C 1
ATOM 546 O O . ILE A 1 71 ? -2.464 8.682 -2.634 1.00 87.19 71 ILE A O 1
ATOM 550 N N . ILE A 1 72 ? -0.941 8.807 -0.988 1.00 83.50 72 ILE A N 1
ATOM 551 C CA . ILE A 1 72 ? 0.175 8.303 -1.804 1.00 83.50 72 ILE A CA 1
ATOM 552 C C . ILE A 1 72 ? -0.162 6.915 -2.366 1.00 83.50 72 ILE A C 1
ATOM 554 O O . ILE A 1 72 ? -0.002 6.682 -3.563 1.00 83.50 72 ILE A O 1
ATOM 558 N N . TYR A 1 73 ? -0.709 6.015 -1.543 1.00 80.50 73 TYR A N 1
ATOM 559 C CA . TYR A 1 73 ? -1.095 4.668 -1.969 1.00 80.50 73 TYR A CA 1
ATOM 560 C C . TYR A 1 73 ? -2.158 4.681 -3.074 1.00 80.50 73 TYR A C 1
ATOM 562 O O . TYR A 1 73 ? -2.035 3.966 -4.073 1.00 80.50 73 TYR A O 1
ATOM 570 N N . LEU A 1 74 ? -3.194 5.509 -2.924 1.00 86.88 74 LEU A N 1
ATOM 571 C CA . LEU A 1 74 ? -4.251 5.655 -3.921 1.00 86.88 74 LEU A CA 1
ATOM 572 C C . LEU A 1 74 ? -3.720 6.270 -5.218 1.00 86.88 74 LEU A C 1
ATOM 574 O O . LEU A 1 74 ? -3.995 5.727 -6.288 1.00 86.88 74 LEU A O 1
ATOM 578 N N . LEU A 1 75 ? -2.917 7.337 -5.141 1.00 85.56 75 LEU A N 1
ATOM 579 C CA . LEU A 1 75 ? -2.326 7.965 -6.324 1.00 85.56 75 LEU A CA 1
ATOM 580 C C . LEU A 1 75 ? -1.428 6.992 -7.082 1.00 85.56 75 LEU A C 1
ATOM 582 O O . LEU A 1 75 ? -1.572 6.865 -8.293 1.00 85.56 75 LEU A O 1
ATOM 586 N N . THR A 1 76 ? -0.542 6.270 -6.394 1.00 81.12 76 THR A N 1
ATOM 587 C CA . THR A 1 76 ? 0.337 5.281 -7.027 1.00 81.12 76 THR A CA 1
ATOM 588 C C . THR A 1 76 ? -0.464 4.196 -7.743 1.00 81.12 76 THR A C 1
ATOM 590 O O . THR A 1 76 ? -0.150 3.839 -8.879 1.00 81.12 76 THR A O 1
ATOM 593 N N . ARG A 1 77 ? -1.525 3.681 -7.110 1.00 80.19 77 ARG A N 1
ATOM 594 C CA . ARG A 1 77 ? -2.361 2.630 -7.706 1.00 80.19 77 ARG A CA 1
ATOM 595 C C . ARG A 1 77 ? -3.142 3.120 -8.919 1.00 80.19 77 ARG A C 1
ATOM 597 O O . ARG A 1 77 ? -3.203 2.411 -9.920 1.00 80.19 77 ARG A O 1
ATOM 604 N N . VAL A 1 78 ? -3.708 4.322 -8.857 1.00 87.44 78 VAL A N 1
ATOM 605 C CA . VAL A 1 78 ? -4.428 4.910 -9.996 1.00 87.44 78 VAL A CA 1
ATOM 606 C C . VAL A 1 78 ? -3.457 5.256 -11.125 1.00 87.44 78 VAL A C 1
ATOM 608 O O . VAL A 1 78 ? -3.712 4.911 -12.274 1.00 87.44 78 VAL A O 1
ATOM 611 N N . PHE A 1 79 ? -2.311 5.859 -10.809 1.00 84.06 79 PHE A N 1
ATOM 612 C CA . PHE A 1 79 ? -1.269 6.192 -11.782 1.00 84.06 79 PHE A CA 1
ATOM 613 C C . PHE A 1 79 ? -0.755 4.957 -12.522 1.00 84.06 79 PHE A C 1
ATOM 615 O O . PHE A 1 79 ? -0.570 4.989 -13.738 1.00 84.06 79 PHE A O 1
ATOM 622 N N . SER A 1 80 ? -0.569 3.859 -11.793 1.00 81.75 80 SER A N 1
ATOM 623 C CA . SER A 1 80 ? -0.236 2.551 -12.344 1.00 81.75 80 SER A CA 1
ATOM 624 C C . SER A 1 80 ? -1.291 2.099 -13.362 1.00 81.75 80 SER A C 1
ATOM 626 O O . SER A 1 80 ? -0.980 1.922 -14.539 1.00 81.75 80 SER A O 1
ATOM 628 N N . ALA A 1 81 ? -2.565 2.043 -12.969 1.00 84.31 81 ALA A N 1
ATOM 629 C CA . ALA A 1 81 ? -3.643 1.645 -13.874 1.00 84.31 81 ALA A CA 1
ATOM 630 C C . ALA A 1 81 ? -3.725 2.525 -15.140 1.00 84.31 81 ALA A C 1
ATOM 632 O O . ALA A 1 81 ? -3.841 2.004 -16.249 1.00 84.31 81 ALA A O 1
ATOM 633 N N . VAL A 1 82 ? -3.601 3.848 -14.994 1.00 88.00 82 VAL A N 1
ATOM 634 C CA . VAL A 1 82 ? -3.644 4.799 -16.119 1.00 88.00 82 VAL A CA 1
ATOM 635 C C . VAL A 1 82 ? -2.429 4.643 -17.040 1.00 88.00 82 VAL A C 1
ATOM 637 O O . VAL A 1 82 ? -2.585 4.607 -18.258 1.00 88.00 82 VAL A O 1
ATOM 640 N N . SER A 1 83 ? -1.225 4.481 -16.487 1.00 84.62 83 SER A N 1
ATOM 641 C CA . SER A 1 83 ? 0.008 4.307 -17.273 1.00 84.62 83 SER A CA 1
ATOM 642 C C . SER A 1 83 ? -0.015 3.024 -18.109 1.00 84.62 83 SER A C 1
ATOM 644 O O . SER A 1 83 ? 0.478 3.006 -19.242 1.00 84.62 83 SER A O 1
ATOM 646 N N . SER A 1 84 ? -0.611 1.958 -17.567 1.00 82.69 84 SER A N 1
ATOM 647 C CA . SER A 1 84 ? -0.871 0.724 -18.312 1.00 82.69 84 SER A CA 1
ATOM 648 C C . SER A 1 84 ? -1.960 0.898 -19.369 1.00 82.69 84 SER A C 1
ATOM 650 O O . SER A 1 84 ? -1.779 0.428 -20.491 1.00 82.69 84 SER A O 1
ATOM 652 N N . ALA A 1 85 ? -3.055 1.600 -19.058 1.00 86.06 85 ALA A N 1
ATOM 653 C CA . ALA A 1 85 ? -4.140 1.860 -20.008 1.00 86.06 85 ALA A CA 1
ATOM 654 C C . ALA A 1 85 ? -3.684 2.697 -21.216 1.00 86.06 85 ALA A C 1
ATOM 656 O O . ALA A 1 85 ? -4.139 2.472 -22.333 1.00 86.06 85 ALA A O 1
ATOM 657 N N . MET A 1 86 ? -2.743 3.622 -21.011 1.00 87.19 86 MET A N 1
ATOM 658 C CA . MET A 1 86 ? -2.138 4.423 -22.080 1.00 87.19 86 MET A CA 1
ATOM 659 C C . MET A 1 86 ? -1.086 3.658 -22.906 1.00 87.19 86 MET A C 1
ATOM 661 O O . MET A 1 86 ? -0.577 4.197 -23.883 1.00 87.19 86 MET A O 1
ATOM 665 N N . GLY A 1 87 ? -0.703 2.433 -22.520 1.00 82.69 87 GLY A N 1
ATOM 666 C CA . GLY A 1 87 ? 0.342 1.655 -23.205 1.00 82.69 87 GLY A CA 1
ATOM 667 C C . GLY A 1 87 ? 1.772 2.194 -23.026 1.00 82.69 87 GLY A C 1
ATOM 668 O O . GLY A 1 87 ? 2.719 1.672 -23.625 1.00 82.69 87 GLY A O 1
ATOM 669 N N . GLY A 1 88 ? 1.961 3.218 -22.186 1.00 81.38 88 GLY A N 1
ATOM 670 C CA . GLY A 1 88 ? 3.267 3.839 -21.947 1.00 81.38 88 GLY A CA 1
ATOM 671 C C . GLY A 1 88 ? 4.251 2.889 -21.262 1.00 81.38 88 GLY A C 1
ATOM 672 O O . GLY A 1 88 ? 5.426 2.825 -21.635 1.00 81.38 88 GLY A O 1
ATOM 673 N N . VAL A 1 89 ? 3.761 2.086 -20.311 1.00 79.38 89 VAL A N 1
ATOM 674 C CA . VAL A 1 89 ? 4.587 1.093 -19.602 1.00 79.38 89 VAL A CA 1
ATOM 675 C C . VAL A 1 89 ? 5.115 0.034 -20.567 1.00 79.38 89 VAL A C 1
ATOM 677 O O . VAL A 1 89 ? 6.300 -0.280 -20.564 1.00 79.38 89 VAL A O 1
ATOM 680 N N . GLU A 1 90 ? 4.261 -0.470 -21.450 1.00 82.62 90 GLU A N 1
ATOM 681 C CA . GLU A 1 90 ? 4.587 -1.553 -22.381 1.00 82.62 90 GLU A CA 1
ATOM 682 C C . GLU A 1 90 ? 5.607 -1.121 -23.445 1.00 82.62 90 GLU A C 1
ATOM 684 O O . GLU A 1 90 ? 6.535 -1.862 -23.777 1.00 82.62 90 GLU A O 1
ATOM 689 N N . SER A 1 91 ? 5.496 0.125 -23.908 1.00 81.69 91 SER A N 1
ATOM 690 C CA . SER A 1 91 ? 6.460 0.738 -24.828 1.00 81.69 91 SER A CA 1
ATOM 691 C C . SER A 1 91 ? 7.830 0.926 -24.167 1.00 81.69 91 SER A C 1
ATOM 693 O O . SER A 1 91 ? 8.861 0.593 -24.753 1.00 81.69 91 SER A O 1
ATOM 695 N N . THR A 1 92 ? 7.845 1.388 -22.913 1.00 81.94 92 THR A N 1
ATOM 696 C CA . THR A 1 92 ? 9.077 1.581 -22.131 1.00 81.94 92 THR A CA 1
ATOM 697 C C . THR A 1 92 ? 9.773 0.251 -21.839 1.00 81.94 92 THR A C 1
ATOM 699 O O . THR A 1 92 ? 10.992 0.155 -21.952 1.00 81.94 92 THR A O 1
ATOM 702 N N . VAL A 1 93 ? 9.008 -0.800 -21.528 1.00 76.06 93 VAL A N 1
ATOM 703 C CA . VAL A 1 93 ? 9.533 -2.156 -21.306 1.00 76.06 93 VAL A CA 1
ATOM 704 C C . VAL A 1 93 ? 10.199 -2.707 -22.566 1.00 76.06 93 VAL A C 1
ATOM 706 O O . VAL A 1 93 ? 11.323 -3.203 -22.496 1.00 76.06 93 VAL A O 1
ATOM 709 N N . LYS A 1 94 ? 9.550 -2.591 -23.731 1.00 78.44 94 LYS A N 1
ATOM 710 C CA . LYS A 1 94 ? 10.112 -3.074 -25.004 1.00 78.44 94 LYS A CA 1
ATOM 711 C C . LYS A 1 94 ? 11.385 -2.327 -25.406 1.00 78.44 94 LYS A C 1
ATOM 713 O O . LYS A 1 94 ? 12.349 -2.962 -25.835 1.00 78.44 94 LYS A O 1
ATOM 718 N N . LEU A 1 95 ? 11.426 -1.006 -25.218 1.00 79.62 95 LEU A N 1
ATOM 719 C CA . LEU A 1 95 ? 12.651 -0.225 -25.420 1.00 79.62 95 LEU A CA 1
ATOM 720 C C . LEU A 1 95 ? 13.748 -0.632 -24.427 1.00 79.62 95 LEU A C 1
ATOM 722 O O . LEU A 1 95 ? 14.886 -0.855 -24.832 1.00 79.62 95 LEU A O 1
ATOM 726 N N . GLY A 1 96 ? 13.400 -0.806 -23.151 1.00 77.25 96 GLY A N 1
ATOM 727 C CA . GLY A 1 96 ? 14.332 -1.217 -22.102 1.00 77.25 96 GLY A CA 1
ATOM 728 C C . GLY A 1 96 ? 14.976 -2.578 -22.367 1.00 77.25 96 GLY A C 1
ATOM 729 O O . GLY A 1 96 ? 16.186 -2.704 -22.229 1.00 77.25 96 GLY A O 1
ATOM 730 N N . LEU A 1 97 ? 14.207 -3.573 -22.819 1.00 71.94 97 LEU A N 1
ATOM 731 C CA . LEU A 1 97 ? 14.732 -4.900 -23.175 1.00 71.94 97 LEU A CA 1
ATOM 732 C C . LEU A 1 97 ? 15.622 -4.886 -24.427 1.00 71.94 97 LEU A C 1
ATOM 734 O O . LEU A 1 97 ? 16.489 -5.745 -24.570 1.00 71.94 97 LEU A O 1
ATOM 738 N N . THR A 1 98 ? 15.417 -3.919 -25.323 1.00 75.50 98 THR A N 1
ATOM 739 C CA . THR A 1 98 ? 16.243 -3.750 -26.528 1.00 75.50 98 THR A CA 1
ATOM 740 C C . THR A 1 98 ? 17.570 -3.055 -26.202 1.00 75.50 98 THR A C 1
ATOM 742 O O . THR A 1 98 ? 18.589 -3.351 -26.820 1.00 75.50 98 THR A O 1
ATOM 745 N N . LEU A 1 99 ? 17.571 -2.147 -25.219 1.00 73.56 99 LEU A N 1
ATOM 746 C CA . LEU A 1 99 ? 18.738 -1.346 -24.842 1.00 73.56 99 LEU A CA 1
ATOM 747 C C . LEU A 1 99 ? 19.584 -1.985 -23.724 1.00 73.56 99 LEU A C 1
ATOM 749 O O . LEU A 1 99 ? 20.795 -1.784 -23.676 1.00 73.56 99 LEU A O 1
ATOM 753 N N . ILE A 1 100 ? 18.955 -2.727 -22.805 1.00 69.19 100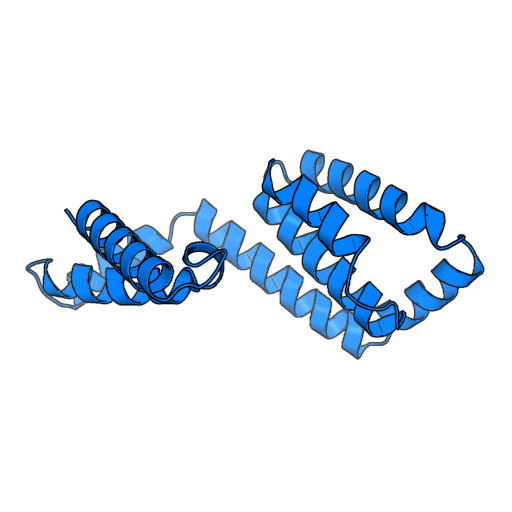 ILE A N 1
ATOM 754 C CA . ILE A 1 100 ? 19.568 -3.230 -21.570 1.00 69.19 100 ILE A CA 1
ATOM 755 C C . ILE A 1 100 ? 19.334 -4.748 -21.441 1.00 69.19 100 ILE A C 1
ATOM 757 O O . ILE A 1 100 ? 18.187 -5.201 -21.430 1.00 69.19 100 ILE A O 1
ATOM 761 N N . PRO A 1 101 ? 20.394 -5.562 -21.254 1.00 69.12 101 PRO A N 1
ATOM 762 C CA . PRO A 1 101 ? 20.250 -6.986 -20.974 1.00 69.12 101 PRO A CA 1
ATOM 763 C C . PRO A 1 101 ? 19.461 -7.221 -19.680 1.00 69.12 101 PRO A C 1
ATOM 765 O O . PRO A 1 101 ? 19.757 -6.621 -18.646 1.00 69.12 101 PRO A O 1
ATOM 768 N N . VAL A 1 102 ? 18.531 -8.182 -19.697 1.00 65.38 102 VAL A N 1
ATOM 769 C CA . VAL A 1 102 ? 17.605 -8.510 -18.586 1.00 65.38 102 VAL A CA 1
ATOM 770 C C . VAL A 1 102 ? 18.313 -8.728 -17.235 1.00 65.38 102 VAL A C 1
ATOM 772 O O . VAL A 1 102 ? 17.741 -8.489 -16.174 1.00 65.38 102 VAL A O 1
ATOM 775 N N . LYS A 1 103 ? 19.595 -9.119 -17.260 1.00 67.38 103 LYS A N 1
ATOM 776 C CA . LYS A 1 103 ? 20.450 -9.302 -16.075 1.00 67.38 103 LYS A CA 1
ATOM 777 C C . LYS A 1 103 ? 20.662 -8.021 -15.249 1.00 67.38 103 LYS A C 1
ATOM 779 O O . LYS A 1 103 ? 20.898 -8.130 -14.050 1.00 67.38 103 LYS A O 1
ATOM 784 N N . PHE A 1 104 ? 20.556 -6.834 -15.850 1.00 70.75 104 PHE A N 1
ATOM 785 C CA . PHE A 1 104 ? 20.758 -5.548 -15.165 1.00 70.75 104 PHE A CA 1
ATOM 786 C C . PHE A 1 104 ? 19.463 -4.911 -14.635 1.00 70.75 104 PHE A C 1
ATOM 788 O O . PHE A 1 104 ? 19.530 -3.972 -13.843 1.00 70.75 104 PHE A O 1
ATOM 795 N N . ILE A 1 105 ? 18.288 -5.442 -14.995 1.00 73.62 105 ILE A N 1
ATOM 796 C CA . ILE A 1 105 ? 16.983 -4.903 -14.569 1.00 73.62 105 ILE A CA 1
ATOM 797 C C . ILE A 1 105 ? 16.844 -4.925 -13.041 1.00 73.62 105 ILE A C 1
ATOM 799 O O . ILE A 1 105 ? 16.447 -3.928 -12.444 1.00 73.62 105 ILE A O 1
ATOM 803 N N . THR A 1 106 ? 17.232 -6.025 -12.388 1.00 70.88 106 THR A N 1
ATOM 804 C CA . THR A 1 106 ? 17.160 -6.149 -10.922 1.00 70.88 106 THR A CA 1
ATOM 805 C C . THR A 1 106 ? 18.032 -5.105 -10.215 1.00 70.88 106 THR A C 1
ATOM 807 O O . THR A 1 106 ? 17.601 -4.514 -9.229 1.00 70.88 106 THR A O 1
ATOM 810 N N . ALA A 1 107 ? 19.234 -4.834 -10.735 1.00 77.69 107 ALA A N 1
ATOM 811 C CA . ALA A 1 107 ? 20.126 -3.816 -10.179 1.00 77.69 107 ALA A CA 1
ATOM 812 C C . ALA A 1 107 ? 19.572 -2.394 -10.386 1.00 77.69 107 ALA A C 1
ATOM 814 O O . ALA A 1 107 ? 19.642 -1.571 -9.476 1.00 77.69 107 ALA A O 1
ATOM 815 N N . GLY A 1 108 ? 18.960 -2.121 -11.544 1.00 77.69 108 GLY A N 1
ATOM 816 C CA . GLY A 1 108 ? 18.299 -0.841 -11.815 1.00 77.69 108 GLY A CA 1
ATOM 817 C C . GLY A 1 108 ? 17.118 -0.576 -10.878 1.00 77.69 108 GLY A C 1
ATOM 818 O O . GLY A 1 108 ? 17.014 0.510 -10.310 1.00 77.69 108 GLY A O 1
ATOM 819 N N . ILE A 1 109 ? 16.273 -1.585 -10.644 1.00 77.12 109 ILE A N 1
ATOM 820 C CA . ILE A 1 109 ? 15.151 -1.488 -9.697 1.00 77.12 109 ILE A CA 1
ATOM 821 C C . ILE A 1 109 ? 15.661 -1.261 -8.268 1.00 77.12 109 ILE A C 1
ATOM 823 O O . ILE A 1 109 ? 15.070 -0.474 -7.537 1.00 77.12 109 ILE A O 1
ATOM 827 N N . PHE A 1 110 ? 16.779 -1.880 -7.879 1.00 78.12 110 PHE A N 1
ATOM 828 C CA . PHE A 1 110 ? 17.388 -1.672 -6.563 1.00 78.12 110 PHE A CA 1
ATOM 829 C C . PHE A 1 110 ? 17.913 -0.241 -6.364 1.00 78.12 110 PHE A C 1
ATOM 831 O O . PHE A 1 110 ? 17.659 0.364 -5.326 1.00 78.12 110 PHE A O 1
ATOM 838 N N . ILE A 1 111 ? 18.596 0.335 -7.358 1.00 82.25 111 ILE A N 1
ATOM 839 C CA . ILE A 1 111 ? 19.089 1.723 -7.283 1.00 82.25 111 ILE A CA 1
ATOM 840 C C . ILE A 1 111 ? 17.919 2.714 -7.256 1.00 82.25 111 ILE A C 1
ATOM 842 O O . ILE A 1 111 ? 17.910 3.633 -6.438 1.00 82.25 111 ILE A O 1
ATOM 846 N N . MET A 1 112 ? 16.902 2.496 -8.095 1.00 81.31 112 MET A N 1
ATOM 847 C CA . MET A 1 112 ? 15.652 3.263 -8.058 1.00 81.31 112 MET A CA 1
ATOM 848 C C . MET A 1 112 ? 14.991 3.170 -6.678 1.00 81.31 112 MET A C 1
ATOM 850 O O . MET A 1 112 ? 14.531 4.178 -6.147 1.00 81.31 112 MET A O 1
ATOM 854 N N . ALA A 1 113 ? 15.000 1.980 -6.066 1.00 78.88 113 ALA A N 1
ATOM 855 C CA . ALA A 1 113 ? 14.465 1.769 -4.729 1.00 78.88 113 ALA A CA 1
ATOM 856 C C . ALA A 1 113 ? 15.212 2.530 -3.652 1.00 78.88 113 ALA A C 1
ATOM 858 O O . ALA A 1 113 ? 14.581 3.207 -2.845 1.00 78.88 113 ALA A O 1
ATOM 859 N N . ALA A 1 114 ? 16.539 2.465 -3.666 1.00 81.62 114 ALA A N 1
ATOM 860 C CA . ALA A 1 114 ? 17.366 3.212 -2.736 1.00 81.62 114 ALA A CA 1
ATOM 861 C C . ALA A 1 114 ? 17.112 4.721 -2.863 1.00 81.62 114 ALA A C 1
ATOM 863 O O . ALA A 1 114 ? 16.945 5.400 -1.854 1.00 81.62 114 ALA A O 1
ATOM 864 N N . PHE A 1 115 ? 16.999 5.241 -4.088 1.00 83.44 115 PHE A N 1
ATOM 865 C CA . PHE A 1 115 ? 16.773 6.667 -4.321 1.00 83.44 115 PHE A CA 1
ATOM 866 C C . PHE A 1 115 ? 15.388 7.129 -3.849 1.00 83.44 115 PHE A C 1
ATOM 868 O O . PHE A 1 115 ? 15.271 8.127 -3.140 1.00 83.44 115 PHE A O 1
ATOM 875 N N . ILE A 1 116 ? 14.336 6.370 -4.176 1.00 80.38 116 ILE A N 1
ATOM 876 C CA . ILE A 1 116 ? 12.971 6.653 -3.711 1.00 80.38 116 ILE A CA 1
ATOM 877 C C . ILE A 1 116 ? 12.882 6.506 -2.188 1.00 80.38 116 ILE A C 1
ATOM 879 O O . ILE A 1 116 ? 12.230 7.329 -1.551 1.00 80.38 116 ILE A O 1
ATOM 883 N N . SER A 1 117 ? 13.569 5.527 -1.593 1.00 81.56 117 SER A N 1
ATOM 884 C CA . SER A 1 117 ? 13.613 5.336 -0.139 1.00 81.56 117 SER A CA 1
ATOM 885 C C . SER A 1 117 ? 14.288 6.497 0.574 1.00 81.56 117 SER A C 1
ATOM 887 O O . SER A 1 117 ? 13.773 6.965 1.586 1.00 81.56 117 SER A O 1
ATOM 889 N N . VAL A 1 118 ? 15.411 6.985 0.045 1.00 82.25 118 VAL A N 1
ATOM 890 C CA . VAL A 1 118 ? 16.099 8.168 0.578 1.00 82.25 118 VAL A CA 1
ATOM 891 C C . VAL A 1 118 ? 15.217 9.406 0.434 1.00 82.25 118 VAL A C 1
ATOM 893 O O . VAL A 1 118 ? 15.140 10.212 1.355 1.00 82.25 118 VAL A O 1
ATOM 896 N N . SER A 1 119 ? 14.513 9.542 -0.692 1.00 80.50 119 SER A N 1
ATOM 897 C CA . SER A 1 119 ? 13.691 10.721 -0.964 1.00 80.50 119 SER A CA 1
ATOM 898 C C . SER A 1 119 ? 12.359 10.738 -0.206 1.00 80.50 119 SER A C 1
ATOM 900 O O . SER A 1 119 ? 11.903 11.806 0.184 1.00 80.50 119 SER A O 1
ATOM 902 N N . THR A 1 120 ? 11.715 9.584 -0.026 1.00 74.19 120 THR A N 1
ATOM 903 C CA . THR A 1 120 ? 10.394 9.459 0.621 1.00 74.19 120 THR A CA 1
ATOM 904 C C . THR A 1 120 ? 10.529 9.255 2.132 1.00 74.19 120 THR A C 1
ATOM 906 O O . THR A 1 120 ? 9.557 9.419 2.865 1.00 74.19 120 THR A O 1
ATOM 909 N N . GLY A 1 121 ? 11.717 8.865 2.611 1.00 65.75 121 GLY A N 1
ATOM 910 C CA . GLY A 1 121 ? 12.042 8.702 4.032 1.00 65.75 121 GLY A CA 1
ATOM 911 C C . GLY A 1 121 ? 11.283 7.583 4.756 1.00 65.75 121 GLY A C 1
ATOM 912 O O . GLY A 1 121 ? 11.530 7.351 5.936 1.00 65.75 121 GLY A O 1
ATOM 913 N N . THR A 1 122 ? 10.369 6.879 4.075 1.00 70.69 122 THR A N 1
ATOM 914 C CA . THR A 1 122 ? 9.506 5.835 4.644 1.00 70.69 122 THR A CA 1
ATOM 915 C C . THR A 1 122 ? 9.559 4.554 3.800 1.00 70.69 122 THR A C 1
ATOM 917 O O . THR A 1 122 ? 9.438 4.576 2.568 1.00 70.69 122 THR A O 1
ATOM 920 N N . SER A 1 123 ? 9.746 3.409 4.464 1.00 66.25 123 SER A N 1
ATOM 921 C CA . SER A 1 123 ? 9.888 2.092 3.819 1.00 66.25 123 SER A CA 1
ATOM 922 C C . SER A 1 123 ? 8.617 1.675 3.068 1.00 66.25 123 SER A C 1
ATOM 924 O O . SER A 1 123 ? 8.680 1.195 1.935 1.00 66.25 123 SER A O 1
ATOM 926 N N . VAL A 1 124 ? 7.445 1.956 3.644 1.00 71.25 124 VAL A N 1
ATOM 927 C CA . VAL A 1 124 ? 6.143 1.559 3.084 1.00 71.25 124 VAL A CA 1
ATOM 928 C C . VAL A 1 124 ? 5.808 2.320 1.797 1.00 71.25 124 VAL A C 1
ATOM 930 O O . VAL A 1 124 ? 5.346 1.711 0.835 1.00 71.25 124 VAL A O 1
ATOM 933 N N . GLY A 1 125 ? 6.104 3.624 1.720 1.00 70.19 125 GLY A N 1
ATOM 934 C CA . GLY A 1 125 ? 5.872 4.420 0.504 1.00 70.19 125 GLY A CA 1
ATOM 935 C C . GLY A 1 125 ? 6.700 3.927 -0.687 1.00 70.19 125 GLY A C 1
ATOM 936 O O . GLY A 1 125 ? 6.207 3.835 -1.812 1.00 70.19 125 GLY A O 1
ATOM 937 N N . THR A 1 126 ? 7.934 3.502 -0.413 1.00 76.69 126 THR A N 1
ATOM 938 C CA . THR A 1 126 ? 8.859 2.957 -1.415 1.00 76.69 126 THR A CA 1
ATOM 939 C C . THR A 1 126 ? 8.377 1.614 -1.963 1.00 76.69 126 THR A C 1
ATOM 941 O O . THR A 1 126 ? 8.340 1.414 -3.179 1.00 76.69 126 THR A O 1
ATOM 944 N N . ILE A 1 127 ? 7.947 0.704 -1.081 1.00 76.06 127 ILE A N 1
ATOM 945 C CA . ILE A 1 127 ? 7.412 -0.614 -1.464 1.00 76.06 127 ILE A CA 1
ATOM 946 C C . ILE A 1 127 ? 6.196 -0.461 -2.376 1.00 76.06 127 ILE A C 1
ATOM 948 O O . ILE A 1 127 ? 6.053 -1.192 -3.352 1.00 76.06 127 ILE A O 1
ATOM 952 N N . VAL A 1 128 ? 5.326 0.499 -2.077 1.00 74.94 128 VAL A N 1
ATOM 953 C CA . VAL A 1 128 ? 4.086 0.728 -2.822 1.00 74.94 128 VAL A CA 1
ATOM 954 C C . VAL A 1 128 ? 4.373 1.295 -4.210 1.00 74.94 128 VAL A C 1
ATOM 956 O O . VAL A 1 128 ? 3.873 0.761 -5.205 1.00 74.94 128 VAL A O 1
ATOM 959 N N . ALA A 1 129 ? 5.217 2.330 -4.287 1.00 77.38 129 ALA A N 1
ATOM 960 C CA . ALA A 1 129 ? 5.643 2.938 -5.544 1.00 77.38 129 ALA A CA 1
ATOM 961 C C . ALA A 1 129 ? 6.270 1.892 -6.473 1.00 77.38 129 ALA A C 1
ATOM 963 O O . ALA A 1 129 ? 5.802 1.670 -7.591 1.00 77.38 129 ALA A O 1
ATOM 964 N N . ILE A 1 130 ? 7.273 1.175 -5.975 1.00 79.62 130 ILE A N 1
ATOM 965 C CA . ILE A 1 130 ? 8.044 0.220 -6.774 1.00 79.62 130 ILE A CA 1
ATOM 966 C C . ILE A 1 130 ? 7.249 -1.045 -7.033 1.00 79.62 130 ILE A C 1
ATOM 968 O O . ILE A 1 130 ? 7.364 -1.608 -8.115 1.00 79.62 130 ILE A O 1
ATOM 972 N N . GLY A 1 131 ? 6.418 -1.479 -6.085 1.00 79.56 131 GLY A N 1
ATOM 973 C CA . GLY A 1 131 ? 5.545 -2.640 -6.238 1.00 79.56 131 GLY A CA 1
ATOM 974 C C . GLY A 1 131 ? 4.626 -2.475 -7.436 1.00 79.56 131 GLY A C 1
ATOM 975 O O . GLY A 1 131 ? 4.579 -3.347 -8.299 1.00 79.56 131 GLY A O 1
ATOM 976 N N . SER A 1 132 ? 3.974 -1.316 -7.553 1.00 76.88 132 SER A N 1
ATOM 977 C CA . SER A 1 132 ? 3.095 -1.025 -8.690 1.00 76.88 132 SER A CA 1
ATOM 978 C C . SER A 1 132 ? 3.841 -0.961 -10.031 1.00 76.88 132 SER A C 1
ATOM 980 O O . SER A 1 132 ? 3.323 -1.406 -11.053 1.00 76.88 132 SER A O 1
ATOM 982 N N . ILE A 1 133 ? 5.073 -0.448 -10.052 1.00 76.56 133 ILE A N 1
ATOM 983 C CA . ILE A 1 133 ? 5.892 -0.367 -11.270 1.00 76.56 133 ILE A CA 1
ATOM 984 C C . ILE A 1 1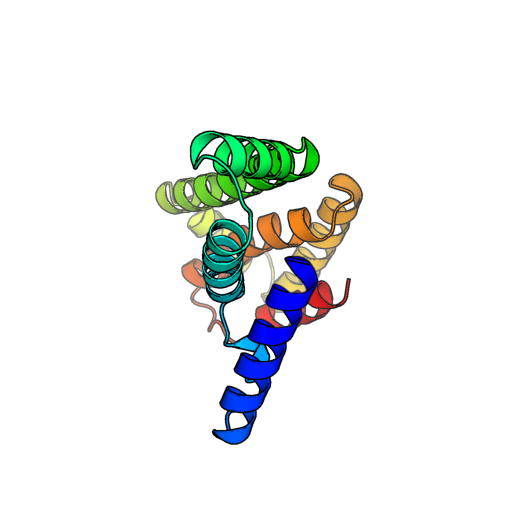33 ? 6.391 -1.760 -11.661 1.00 76.56 133 ILE A C 1
ATOM 986 O O . ILE A 1 133 ? 6.293 -2.147 -12.821 1.00 76.56 133 ILE A O 1
ATOM 990 N N . ALA A 1 134 ? 6.888 -2.530 -10.696 1.00 75.44 134 ALA A N 1
ATOM 991 C CA . ALA A 1 134 ? 7.434 -3.861 -10.906 1.00 75.44 134 ALA A CA 1
ATOM 992 C C . ALA A 1 134 ? 6.369 -4.858 -11.370 1.00 75.44 134 ALA A C 1
ATOM 994 O O . ALA A 1 134 ? 6.623 -5.609 -12.308 1.00 75.44 134 ALA A O 1
ATOM 995 N N . VAL A 1 135 ? 5.179 -4.847 -10.756 1.00 76.06 135 VAL A N 1
ATOM 996 C CA . VAL A 1 135 ? 4.058 -5.703 -11.176 1.00 76.06 135 VAL A CA 1
ATOM 997 C C . VAL A 1 135 ? 3.688 -5.407 -12.627 1.00 76.06 135 VAL A C 1
ATOM 999 O O . VAL A 1 135 ? 3.659 -6.325 -13.440 1.00 76.06 135 VAL A O 1
ATOM 1002 N N . GLN A 1 136 ? 3.525 -4.132 -12.989 1.00 74.12 136 GLN A N 1
ATOM 1003 C CA . GLN A 1 136 ? 3.211 -3.761 -14.371 1.00 74.12 136 GLN A CA 1
ATOM 1004 C C . GLN A 1 136 ? 4.331 -4.103 -15.357 1.00 74.12 136 GLN A C 1
ATOM 1006 O O . GLN A 1 136 ? 4.061 -4.549 -16.469 1.00 74.12 136 GLN A O 1
ATOM 1011 N N . LEU A 1 137 ? 5.591 -3.906 -14.965 1.00 75.12 137 LEU A N 1
ATOM 1012 C CA . LEU A 1 137 ? 6.738 -4.245 -15.799 1.00 75.12 137 LEU A CA 1
ATOM 1013 C C . LEU A 1 137 ? 6.751 -5.744 -16.118 1.00 75.12 137 LEU A C 1
ATOM 1015 O O . LEU A 1 137 ? 6.974 -6.117 -17.261 1.00 75.12 137 LEU A O 1
ATOM 1019 N N . VAL A 1 138 ? 6.473 -6.601 -15.133 1.00 72.50 138 VAL A N 1
ATOM 1020 C CA . VAL A 1 138 ? 6.415 -8.063 -15.307 1.00 72.50 138 VAL A CA 1
ATOM 1021 C C . VAL A 1 138 ? 5.252 -8.484 -16.182 1.00 72.50 138 VAL A C 1
ATOM 1023 O O . VAL A 1 138 ? 5.447 -9.254 -17.121 1.00 72.50 138 VAL A O 1
ATOM 1026 N N . GLU A 1 139 ? 4.064 -7.959 -15.888 1.00 74.12 139 GLU A N 1
ATOM 1027 C CA . GLU A 1 139 ? 2.831 -8.295 -16.596 1.00 74.12 139 GLU A CA 1
ATOM 1028 C C . GLU A 1 139 ? 2.942 -7.957 -18.090 1.00 74.12 139 GLU A C 1
ATOM 1030 O O . GLU A 1 139 ? 2.501 -8.727 -18.939 1.00 74.12 139 GLU A O 1
ATOM 1035 N N . LYS A 1 140 ? 3.619 -6.847 -18.420 1.00 72.75 140 LYS A N 1
ATOM 1036 C CA . LYS A 1 140 ? 3.839 -6.393 -19.801 1.00 72.75 140 LYS A CA 1
ATOM 1037 C C . LYS A 1 140 ? 5.097 -6.959 -20.466 1.00 72.75 140 LYS A C 1
ATOM 1039 O O . LYS A 1 140 ? 5.140 -7.069 -21.688 1.00 72.75 140 LYS A O 1
ATOM 1044 N N . ALA A 1 141 ? 6.122 -7.337 -19.701 1.00 68.50 141 ALA A N 1
ATOM 1045 C CA . ALA A 1 141 ? 7.336 -7.963 -20.235 1.00 68.50 141 ALA A CA 1
ATOM 1046 C C . ALA A 1 141 ? 7.170 -9.466 -20.524 1.00 68.50 141 ALA A C 1
ATOM 1048 O O . ALA A 1 141 ? 8.068 -10.063 -21.116 1.00 68.50 141 ALA A O 1
ATOM 1049 N N . GLY A 1 142 ? 6.078 -10.097 -20.072 1.00 62.06 142 GLY A N 1
ATOM 1050 C CA . GLY A 1 142 ? 5.868 -11.544 -20.208 1.00 62.06 142 GLY A CA 1
ATOM 1051 C C . GLY A 1 142 ? 6.907 -12.384 -19.454 1.00 62.06 142 GLY A C 1
ATOM 1052 O O . GLY A 1 142 ? 7.092 -13.566 -19.742 1.00 62.06 142 GLY A O 1
ATOM 1053 N N . LEU A 1 143 ? 7.620 -11.778 -18.501 1.00 63.19 143 LEU A N 1
ATOM 1054 C CA . LEU A 1 143 ? 8.582 -12.477 -17.659 1.00 63.19 143 LEU A CA 1
ATOM 1055 C C . LEU A 1 143 ? 7.790 -13.320 -16.656 1.00 63.19 143 LEU A C 1
ATOM 1057 O O . LEU A 1 143 ? 6.948 -12.786 -15.940 1.00 63.19 143 LEU A O 1
ATOM 1061 N N . ASN A 1 144 ? 8.042 -14.632 -16.592 1.00 53.56 144 ASN A N 1
ATOM 1062 C CA . ASN A 1 144 ? 7.415 -15.491 -15.585 1.00 53.56 144 ASN A CA 1
ATOM 1063 C C . ASN A 1 144 ? 7.613 -14.867 -14.194 1.00 53.56 144 ASN A C 1
ATOM 1065 O O . ASN A 1 144 ? 8.748 -14.629 -13.778 1.00 53.56 144 ASN A O 1
ATOM 1069 N N . LEU A 1 145 ? 6.502 -14.604 -13.506 1.00 51.28 145 LEU A N 1
ATOM 1070 C CA . LEU A 1 145 ? 6.330 -13.841 -12.258 1.00 51.28 145 LEU A CA 1
ATOM 1071 C C . LEU A 1 145 ? 7.295 -14.165 -11.089 1.00 51.28 145 LEU A C 1
ATOM 1073 O O . LEU A 1 145 ? 7.247 -13.517 -10.048 1.00 51.28 145 LEU A O 1
ATOM 1077 N N . SER A 1 146 ? 8.160 -15.170 -11.188 1.00 54.44 146 SER A N 1
ATOM 1078 C CA . SER A 1 146 ? 8.288 -16.112 -10.078 1.00 54.44 146 SER A CA 1
ATOM 1079 C C . SER A 1 146 ? 9.635 -16.186 -9.361 1.00 54.44 146 SER A C 1
ATOM 108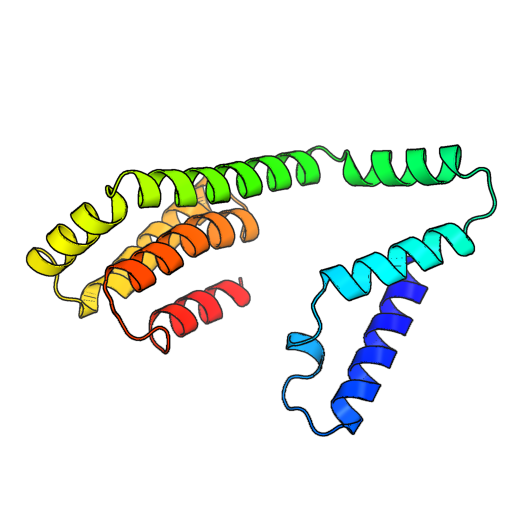1 O O . SER A 1 146 ? 9.735 -16.975 -8.428 1.00 54.44 146 SER A O 1
ATOM 1083 N N . PHE A 1 147 ? 10.674 -15.405 -9.688 1.00 48.78 147 PHE A N 1
ATOM 1084 C CA . PHE A 1 147 ? 11.914 -15.525 -8.890 1.00 48.78 147 PHE A CA 1
ATOM 1085 C C . PHE A 1 147 ? 12.705 -14.239 -8.653 1.00 48.78 147 PHE A C 1
ATOM 1087 O O . PHE A 1 147 ? 13.001 -13.919 -7.503 1.00 48.78 147 PHE A O 1
ATOM 1094 N N . SER A 1 148 ? 13.032 -13.462 -9.687 1.00 51.44 148 SER A N 1
ATOM 1095 C CA . SER A 1 148 ? 13.951 -12.321 -9.522 1.00 51.44 148 SER A CA 1
ATOM 1096 C C . SER A 1 148 ? 13.325 -11.127 -8.792 1.00 51.44 148 SER A C 1
ATOM 1098 O O . SER A 1 148 ? 13.967 -10.530 -7.930 1.00 51.44 148 SER A O 1
ATOM 1100 N N . LEU A 1 149 ? 12.060 -10.803 -9.080 1.00 56.75 149 LEU A N 1
ATOM 1101 C CA . LEU A 1 149 ? 11.367 -9.686 -8.430 1.00 56.75 149 LEU A CA 1
ATOM 1102 C C . LEU A 1 149 ? 10.867 -10.029 -7.030 1.00 56.75 149 LEU A C 1
ATOM 1104 O O . LEU A 1 149 ? 11.054 -9.238 -6.110 1.00 56.75 149 LEU A O 1
ATOM 1108 N N . LEU A 1 150 ? 10.347 -11.242 -6.835 1.00 51.25 150 LEU A N 1
ATOM 1109 C CA . LEU A 1 150 ? 9.966 -11.733 -5.511 1.00 51.25 150 LEU A CA 1
ATOM 1110 C C . LEU A 1 150 ? 11.179 -11.780 -4.558 1.00 51.25 150 LEU A C 1
ATOM 1112 O O . LEU A 1 150 ? 11.058 -11.451 -3.381 1.00 51.25 150 LEU A O 1
ATOM 1116 N N . ARG A 1 151 ? 12.381 -12.087 -5.072 1.00 48.66 151 ARG A N 1
ATOM 1117 C CA . ARG A 1 151 ? 13.639 -12.022 -4.309 1.00 48.66 151 ARG A CA 1
ATOM 1118 C C . ARG A 1 151 ? 14.084 -10.586 -3.998 1.00 48.66 151 ARG A C 1
ATOM 1120 O O . ARG A 1 151 ? 14.612 -10.357 -2.914 1.00 48.66 151 ARG A O 1
ATOM 1127 N N . SER A 1 152 ? 13.830 -9.626 -4.890 1.00 53.91 152 SER A N 1
ATOM 1128 C CA . SER A 1 152 ? 14.108 -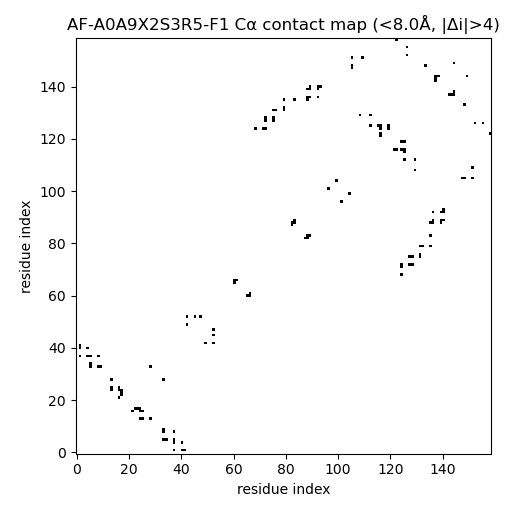8.200 -4.650 1.00 53.91 152 SER A CA 1
ATOM 1129 C C . SER A 1 152 ? 13.170 -7.591 -3.599 1.00 53.91 152 SER A C 1
ATOM 1131 O O . SER A 1 152 ? 13.619 -6.826 -2.752 1.00 53.91 152 SER A O 1
ATOM 1133 N N . PHE A 1 153 ? 11.886 -7.968 -3.597 1.00 52.59 153 PHE A N 1
ATOM 1134 C CA . PHE A 1 153 ? 10.920 -7.515 -2.587 1.00 52.59 153 PHE A CA 1
ATOM 1135 C C . PHE A 1 153 ? 11.088 -8.207 -1.236 1.00 52.59 153 PHE A C 1
ATOM 1137 O O . PHE A 1 153 ? 10.869 -7.586 -0.200 1.00 52.59 153 PHE A O 1
ATOM 1144 N N . ARG A 1 154 ? 11.553 -9.461 -1.211 1.00 46.09 154 ARG A N 1
ATOM 1145 C CA . ARG A 1 154 ? 11.882 -10.146 0.047 1.00 46.09 154 ARG A CA 1
ATOM 1146 C C . ARG A 1 154 ? 13.047 -9.481 0.790 1.00 46.09 154 ARG A C 1
ATOM 1148 O O . ARG A 1 154 ? 13.064 -9.534 2.010 1.00 46.09 154 ARG A O 1
ATOM 1155 N N . GLY A 1 155 ? 13.976 -8.827 0.084 1.00 44.09 155 GLY A N 1
ATOM 1156 C CA . GLY A 1 155 ? 15.003 -7.973 0.699 1.00 44.09 155 GLY A CA 1
ATOM 1157 C C . GLY A 1 155 ? 14.460 -6.644 1.241 1.00 44.09 155 GLY A C 1
ATOM 1158 O O . GLY A 1 155 ? 14.999 -6.126 2.210 1.00 44.09 155 GLY A O 1
ATOM 1159 N N . LEU A 1 156 ? 13.370 -6.130 0.662 1.00 43.81 156 LEU A N 1
ATOM 1160 C CA . LEU A 1 156 ? 12.689 -4.910 1.114 1.00 43.81 156 LEU A CA 1
ATOM 1161 C C . LEU A 1 156 ? 11.710 -5.157 2.272 1.00 43.81 156 LEU A C 1
ATOM 1163 O O . LEU A 1 156 ? 11.385 -4.224 2.983 1.00 43.81 156 LEU A O 1
ATOM 1167 N N . SER A 1 157 ? 11.247 -6.394 2.484 1.00 40.59 157 SER A N 1
ATOM 1168 C CA . SER A 1 157 ? 10.368 -6.752 3.612 1.00 40.59 157 SER A CA 1
ATOM 1169 C C . SER A 1 157 ? 11.107 -6.889 4.957 1.00 40.59 157 SER A C 1
ATOM 1171 O O . SER A 1 157 ? 10.462 -7.175 5.964 1.00 40.59 157 SER A O 1
ATOM 1173 N N . VAL A 1 158 ? 12.440 -6.749 4.970 1.00 31.97 158 VAL A N 1
ATOM 1174 C CA . VAL A 1 158 ? 13.300 -6.806 6.174 1.00 31.97 158 VAL A CA 1
ATOM 1175 C C . VAL A 1 158 ? 13.918 -5.426 6.491 1.00 31.97 158 VAL A C 1
ATOM 1177 O O . VAL A 1 158 ? 14.723 -5.312 7.411 1.00 31.97 158 VAL A O 1
ATOM 1180 N N . LEU A 1 159 ? 13.533 -4.384 5.743 1.00 32.50 159 LEU A N 1
ATOM 1181 C CA . LEU A 1 159 ? 13.834 -2.969 6.000 1.00 32.50 159 LEU A CA 1
ATOM 1182 C C . LEU A 1 159 ? 12.530 -2.218 6.296 1.00 32.50 159 LEU A C 1
ATOM 1184 O O . LEU A 1 159 ? 12.560 -1.316 7.157 1.00 32.50 159 LEU A O 1
#

Secondary structure (DSSP, 8-state):
-HHHHHHHHHHHHHHHHHHTT-TTHHHHS-HHHHHHHHHHHHHHHS-S-HHHHHHHHHHHHT-HHHHHHHHHHHHHHHHHHHHHHTTHHHHHHHHHHHHS-GGGHHHHHHHHHHHHHHHH--HHHHHHHHHHHHHHHHHHHT--TTSHHHHHHHHHTT-

Organism: NCBI:txid1347392

Solvent-accessible surface area (backbone atoms only — not comparable to full-atom values): 9052 Å² total; per-residue (Å²): 112,61,68,58,54,39,52,49,53,51,50,51,51,32,51,57,37,44,76,69,71,43,88,62,34,66,78,71,50,59,63,69,60,58,48,51,53,37,49,55,49,41,61,67,72,50,86,76,58,70,68,58,55,48,49,56,51,48,59,64,58,62,35,67,70,55,44,52,51,50,51,54,53,51,51,44,53,51,52,40,55,50,38,54,74,70,43,54,52,50,53,52,47,56,52,44,62,72,76,40,64,78,85,50,50,65,59,50,54,48,53,52,46,53,51,46,29,68,73,66,73,36,64,67,63,33,51,52,52,49,45,47,50,52,53,52,48,34,71,60,64,71,49,80,84,77,52,74,62,57,55,56,49,58,62,56,76,79,99

InterPro domains:
  IPR018461 Na+/H+ antiporter, NhaC-like, C-terminal [PF03553] (10-145)
  IPR052180 NhaC Na(+)/H(+) Antiporter [PTHR33451] (3-146)